Protein AF-A0A382ZQN7-F1 (afdb_monomer)

Mean predicted aligned error: 9.67 Å

Sequence (142 aa):
EFWLDDRSVDLAKKDSAWSFSDENNTPVNEDQINHVLSSLEQPPSQSIVEYRISDLAKYGLDNPRLSIFLQTSTPGDRENMTITKQVLFHIGNLTEDGSGYYTLTEREEIIRDLFSIDAGWVNQLLGIANNPSFPATILKDS

Nearest PDB structures (foldseek):
  3aza-assembly1_B  TM=3.520E-01  e=3.777E+00  Plasmodium falciparum
  3zuo-assembly1_A  TM=2.862E-01  e=2.561E+00  Ornithodoros moubata
  5hcd-assembly1_C  TM=1.933E-01  e=1.554E+00  Ornithodoros moubata
  2een-assembly1_B  TM=2.407E-01  e=4.985E+00  Pyrococcus horikoshii
  3zuo-assembly2_B  TM=1.330E-01  e=4.461E+00  Ornithodoros moubata

Radius of gyration: 16.56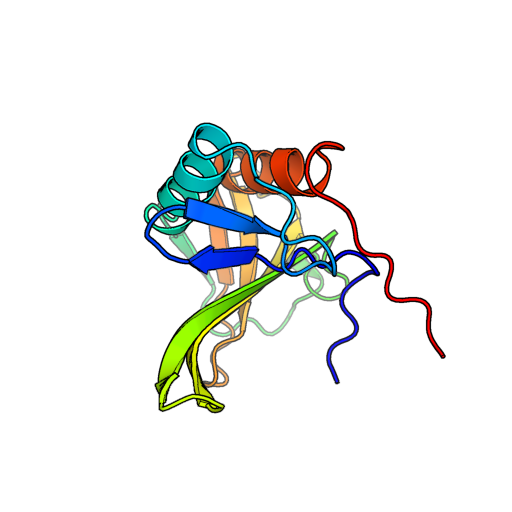 Å; Cα contacts (8 Å, |Δi|>4): 220; chains: 1; bounding box: 45×36×44 Å

pLDDT: mean 73.48, std 14.21, range [29.72, 93.19]

Organism: NCBI:txid408172

Structure (mmCIF, N/CA/C/O backbone):
data_AF-A0A382ZQN7-F1
#
_entry.id   AF-A0A382ZQN7-F1
#
loop_
_atom_site.group_PDB
_atom_site.id
_atom_site.type_symbol
_atom_site.label_atom_id
_atom_site.label_alt_id
_atom_site.label_comp_id
_atom_site.label_asym_id
_atom_site.label_entity_id
_atom_site.label_seq_id
_atom_site.pdbx_PDB_ins_code
_atom_site.Cartn_x
_atom_site.Cartn_y
_atom_site.Cartn_z
_atom_site.occupancy
_atom_site.B_iso_or_equiv
_atom_site.auth_seq_id
_atom_site.auth_comp_id
_atom_site.auth_asym_id
_atom_site.auth_atom_id
_atom_site.pdbx_PDB_model_num
ATOM 1 N N . GLU A 1 1 ? 12.087 -14.851 7.275 1.00 29.72 1 GLU A N 1
ATOM 2 C CA . GLU A 1 1 ? 11.586 -14.992 5.896 1.00 29.72 1 GLU A CA 1
ATOM 3 C C . GLU A 1 1 ? 10.115 -14.615 5.915 1.00 29.72 1 GLU A C 1
ATOM 5 O O . GLU A 1 1 ? 9.373 -15.175 6.715 1.00 29.72 1 GLU A O 1
ATOM 10 N N . PHE A 1 2 ? 9.739 -13.564 5.186 1.00 38.69 2 PHE A N 1
ATOM 11 C CA . PHE A 1 2 ? 8.369 -13.054 5.137 1.00 38.69 2 PHE A CA 1
ATOM 12 C C . PHE A 1 2 ? 7.686 -13.676 3.920 1.00 38.69 2 PHE A C 1
ATOM 14 O O . PHE A 1 2 ? 8.048 -13.361 2.790 1.00 38.69 2 PHE A O 1
ATOM 21 N N . TRP A 1 3 ? 6.737 -14.579 4.151 1.00 43.19 3 TRP A N 1
ATOM 22 C CA . TRP A 1 3 ? 5.925 -15.174 3.093 1.00 43.19 3 TRP A CA 1
ATOM 23 C C . TRP A 1 3 ? 4.854 -14.158 2.681 1.00 43.19 3 TRP A C 1
ATOM 25 O O . TRP A 1 3 ? 3.820 -14.033 3.335 1.00 43.19 3 TRP A O 1
ATOM 35 N N . LEU A 1 4 ? 5.146 -13.359 1.655 1.00 50.97 4 LEU A N 1
ATOM 36 C CA . LEU A 1 4 ? 4.136 -12.575 0.947 1.00 50.97 4 LEU A CA 1
ATOM 37 C C . LEU A 1 4 ? 3.437 -13.513 -0.039 1.00 50.97 4 LEU A C 1
ATOM 39 O O . LEU A 1 4 ? 4.100 -14.314 -0.692 1.00 50.97 4 LEU A O 1
ATOM 43 N N . ASP A 1 5 ? 2.110 -13.422 -0.114 1.00 51.78 5 ASP A N 1
ATOM 44 C CA . ASP A 1 5 ? 1.302 -14.119 -1.118 1.00 51.78 5 ASP A CA 1
ATOM 45 C C . ASP A 1 5 ? 1.919 -13.910 -2.517 1.00 51.78 5 ASP A C 1
ATOM 47 O O . ASP A 1 5 ? 2.416 -12.824 -2.817 1.00 51.78 5 ASP A O 1
ATOM 51 N N . ASP A 1 6 ? 1.899 -14.973 -3.317 1.00 56.41 6 ASP A N 1
ATOM 52 C CA . ASP A 1 6 ? 2.677 -15.335 -4.516 1.00 56.41 6 ASP A CA 1
ATOM 53 C C . ASP A 1 6 ? 2.634 -14.348 -5.716 1.00 56.41 6 ASP A C 1
ATOM 55 O O . ASP A 1 6 ? 2.501 -14.739 -6.872 1.00 56.41 6 ASP A O 1
ATOM 59 N N . ARG A 1 7 ? 2.647 -13.030 -5.488 1.00 61.00 7 ARG A N 1
ATOM 60 C CA . ARG A 1 7 ? 2.582 -12.002 -6.537 1.00 61.00 7 ARG A CA 1
ATOM 61 C C . ARG A 1 7 ? 3.494 -10.828 -6.200 1.00 61.00 7 ARG A C 1
ATOM 63 O O . ARG A 1 7 ? 3.082 -9.883 -5.528 1.00 61.00 7 ARG A O 1
ATOM 70 N N . SER A 1 8 ? 4.716 -10.862 -6.725 1.00 64.44 8 SER A N 1
ATOM 71 C CA . SER A 1 8 ? 5.612 -9.703 -6.769 1.00 64.44 8 SER A CA 1
ATOM 72 C C . SER A 1 8 ? 5.708 -9.148 -8.190 1.00 64.44 8 SER A C 1
ATOM 74 O O . SER A 1 8 ? 5.570 -9.873 -9.178 1.00 64.44 8 SER A O 1
ATOM 76 N N . VAL A 1 9 ? 5.926 -7.836 -8.290 1.00 70.38 9 VAL A N 1
ATOM 77 C CA . VAL A 1 9 ? 6.198 -7.147 -9.555 1.00 70.38 9 VAL A CA 1
ATOM 78 C C . VAL A 1 9 ? 7.481 -6.353 -9.383 1.00 70.38 9 VAL A C 1
ATOM 80 O O . VAL A 1 9 ? 7.521 -5.394 -8.613 1.00 70.38 9 VAL A O 1
ATOM 83 N N . ASP A 1 10 ? 8.511 -6.738 -10.126 1.00 75.06 10 ASP A N 1
ATOM 84 C CA . ASP A 1 10 ? 9.797 -6.054 -10.127 1.00 75.06 10 ASP A CA 1
ATOM 85 C C . ASP A 1 10 ? 9.896 -5.123 -11.337 1.00 75.06 10 ASP A C 1
ATOM 87 O O . ASP A 1 10 ? 9.681 -5.522 -12.485 1.00 75.06 10 ASP A O 1
ATOM 91 N N . LEU A 1 11 ? 10.221 -3.859 -11.070 1.00 77.56 11 LEU A N 1
ATOM 92 C CA . LEU A 1 11 ? 10.332 -2.799 -12.067 1.00 77.56 11 LEU A CA 1
ATOM 93 C C . LEU A 1 11 ? 11.729 -2.187 -12.024 1.00 77.56 11 LEU A C 1
ATOM 95 O O . LEU A 1 11 ? 12.240 -1.857 -10.953 1.00 77.56 11 LEU A O 1
ATOM 99 N N . ALA A 1 12 ? 12.314 -1.957 -13.196 1.00 79.44 12 ALA A N 1
ATOM 100 C CA . ALA A 1 12 ? 13.588 -1.270 -13.345 1.00 79.44 12 ALA A CA 1
ATOM 101 C C . ALA A 1 12 ? 13.438 -0.053 -14.259 1.00 79.44 12 ALA A C 1
ATOM 103 O O . ALA A 1 12 ? 12.847 -0.138 -15.339 1.00 79.44 12 ALA A O 1
ATOM 104 N N . LYS A 1 13 ? 14.020 1.077 -13.842 1.00 81.06 13 LYS A N 1
ATOM 105 C CA . LYS A 1 13 ? 14.157 2.267 -14.685 1.00 81.06 13 LYS A CA 1
ATOM 106 C C . LYS A 1 13 ? 15.557 2.307 -15.296 1.00 81.06 13 LYS A C 1
ATOM 108 O O . LYS A 1 13 ? 16.537 2.425 -14.561 1.00 81.06 13 LYS A O 1
ATOM 113 N N . LYS A 1 14 ? 15.655 2.229 -16.624 1.00 78.88 14 LYS A N 1
ATOM 114 C CA . LYS A 1 14 ? 16.906 2.343 -17.399 1.00 78.88 14 LYS A CA 1
ATOM 115 C C . LYS A 1 14 ? 16.714 3.395 -18.488 1.00 78.88 14 LYS A C 1
ATOM 117 O O . LYS A 1 14 ? 15.654 3.447 -19.095 1.00 78.88 14 LYS A O 1
ATOM 122 N N . ASP A 1 15 ? 17.699 4.267 -18.699 1.00 82.00 15 ASP A N 1
ATOM 123 C CA . ASP A 1 15 ? 17.641 5.338 -19.714 1.00 82.00 15 ASP A CA 1
ATOM 124 C C . ASP A 1 15 ? 16.348 6.180 -19.675 1.00 82.00 15 ASP A C 1
ATOM 126 O O . ASP A 1 15 ? 15.817 6.612 -20.692 1.00 82.00 15 ASP A O 1
ATOM 130 N N . SER A 1 16 ? 15.850 6.443 -18.464 1.00 79.31 16 SER A N 1
ATOM 131 C CA . SER A 1 16 ? 14.578 7.127 -18.174 1.00 79.31 16 SER A CA 1
ATOM 132 C C . SER A 1 16 ? 13.289 6.370 -18.513 1.00 79.31 16 SER A C 1
ATOM 134 O O . SER A 1 16 ? 12.229 6.892 -18.180 1.00 79.31 16 SER A O 1
ATOM 136 N N . ALA A 1 17 ? 13.364 5.149 -19.040 1.00 81.44 17 ALA A N 1
ATOM 137 C CA . ALA A 1 17 ? 12.210 4.302 -19.320 1.00 81.44 17 ALA A CA 1
ATOM 138 C C . ALA A 1 17 ? 12.030 3.220 -18.249 1.00 81.44 17 ALA A C 1
ATOM 140 O O . ALA A 1 17 ? 13.000 2.611 -17.785 1.00 81.44 17 ALA A O 1
ATOM 141 N N . TRP A 1 18 ? 10.784 2.977 -17.844 1.00 83.69 18 TRP A N 1
ATOM 142 C CA . TRP A 1 18 ? 10.453 1.867 -16.953 1.00 83.69 18 TRP A CA 1
ATOM 143 C C . TRP A 1 18 ? 10.223 0.573 -17.748 1.00 83.69 18 TRP A C 1
ATOM 145 O O . TRP A 1 18 ? 9.637 0.576 -18.830 1.00 83.69 18 TRP A O 1
ATOM 155 N N . SER A 1 19 ? 10.660 -0.549 -17.188 1.00 83.56 19 SER A N 1
ATOM 156 C CA . SER A 1 19 ? 10.451 -1.892 -17.735 1.00 83.56 19 SER A CA 1
ATOM 157 C C . SER A 1 19 ? 10.225 -2.888 -16.603 1.00 83.56 19 SER A C 1
ATOM 159 O O . SER A 1 19 ? 10.684 -2.659 -15.479 1.00 83.56 19 SER A O 1
ATOM 161 N N . PHE A 1 20 ? 9.526 -3.982 -16.890 1.00 81.00 20 PHE A N 1
ATOM 162 C CA . PHE A 1 20 ? 9.522 -5.133 -15.995 1.00 81.00 20 PHE A CA 1
ATOM 163 C C . PHE A 1 20 ? 10.925 -5.732 -15.938 1.00 81.00 20 PHE A C 1
ATOM 165 O O . PHE A 1 20 ? 11.609 -5.824 -16.958 1.00 81.00 20 PHE A O 1
ATOM 172 N N . SER A 1 21 ? 11.348 -6.163 -14.753 1.00 77.50 21 SER A N 1
ATOM 173 C CA . SER A 1 21 ? 12.609 -6.888 -14.554 1.00 77.50 21 SER A CA 1
ATOM 174 C C . SER A 1 21 ? 12.487 -8.355 -14.996 1.00 77.50 21 SER A C 1
ATOM 176 O O . SER A 1 21 ? 12.887 -9.264 -14.274 1.00 77.50 21 SER A O 1
ATOM 178 N N . ASP A 1 22 ? 11.898 -8.588 -16.169 1.00 75.94 22 ASP A N 1
ATOM 179 C CA . ASP A 1 22 ? 11.818 -9.895 -16.816 1.00 75.94 22 ASP A CA 1
ATOM 180 C C . ASP A 1 22 ? 12.983 -10.102 -17.802 1.00 75.94 22 ASP A C 1
ATOM 182 O O . ASP A 1 22 ? 13.813 -9.216 -18.029 1.00 75.94 22 ASP A O 1
ATOM 186 N N . GLU A 1 23 ? 13.058 -11.289 -18.407 1.00 74.00 23 GLU A N 1
ATOM 187 C CA . GLU A 1 23 ? 14.109 -11.636 -19.374 1.00 74.00 23 GLU A CA 1
ATOM 188 C C . GLU A 1 23 ? 14.139 -10.719 -20.614 1.00 74.00 23 GLU A C 1
ATOM 190 O O . GLU A 1 23 ? 15.187 -10.559 -21.241 1.00 74.00 23 GLU A O 1
ATOM 195 N N . ASN A 1 24 ? 13.015 -10.077 -20.947 1.00 79.44 24 ASN A N 1
ATOM 196 C CA . ASN A 1 24 ? 12.845 -9.270 -22.153 1.00 79.44 24 ASN A CA 1
ATOM 197 C C . ASN A 1 24 ? 12.895 -7.756 -21.881 1.00 79.44 24 ASN A C 1
ATOM 199 O O . ASN A 1 24 ? 12.833 -6.975 -22.829 1.00 79.44 24 ASN A O 1
ATOM 203 N N . ASN A 1 25 ? 13.041 -7.330 -20.620 1.00 78.88 25 ASN A N 1
ATOM 204 C CA . ASN A 1 25 ? 12.832 -5.951 -20.168 1.00 78.88 25 ASN A CA 1
ATOM 205 C C . ASN A 1 25 ? 11.536 -5.361 -20.755 1.00 78.88 25 ASN A C 1
ATOM 207 O O . ASN A 1 25 ? 11.556 -4.289 -21.369 1.00 78.88 25 ASN A O 1
ATOM 211 N N . THR A 1 26 ? 10.420 -6.084 -20.619 1.00 80.69 26 THR A N 1
ATOM 212 C CA . THR A 1 26 ? 9.142 -5.699 -21.233 1.00 80.69 26 THR A CA 1
ATOM 213 C C . THR A 1 26 ? 8.775 -4.253 -20.864 1.00 80.69 26 THR A C 1
ATOM 215 O O . THR A 1 26 ? 8.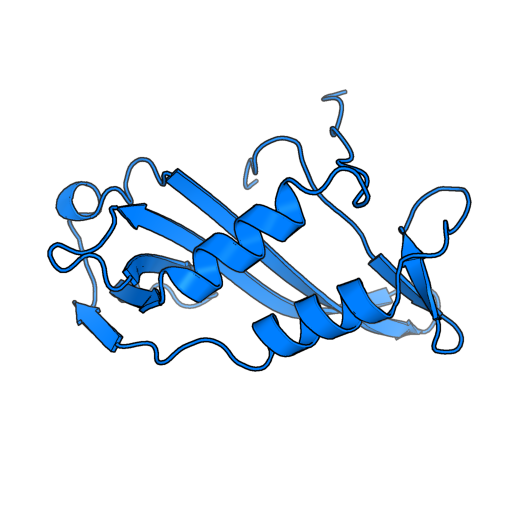708 -3.931 -19.671 1.00 80.69 26 THR A O 1
ATOM 218 N N . PRO A 1 27 ? 8.534 -3.362 -21.850 1.00 80.69 27 PRO A N 1
ATOM 219 C CA . PRO A 1 27 ? 8.146 -1.986 -21.577 1.00 80.69 27 PRO A CA 1
ATOM 220 C C . PRO A 1 27 ? 6.845 -1.939 -20.787 1.00 80.69 27 PRO A C 1
ATOM 222 O O . PRO A 1 27 ? 5.884 -2.643 -21.102 1.00 80.69 27 PRO A O 1
ATOM 225 N N . VAL A 1 28 ? 6.801 -1.076 -19.781 1.00 80.00 28 VAL A N 1
ATOM 226 C CA . VAL A 1 28 ? 5.578 -0.844 -19.011 1.00 80.00 28 VAL A CA 1
ATOM 227 C C . VAL A 1 28 ? 4.800 0.341 -19.565 1.00 80.00 28 VAL A C 1
ATOM 229 O O . VAL A 1 28 ? 5.321 1.174 -20.306 1.00 80.00 28 VAL A O 1
ATOM 232 N N . ASN A 1 29 ? 3.540 0.458 -19.156 1.00 80.75 29 ASN A N 1
ATOM 233 C CA . ASN A 1 29 ? 2.788 1.686 -19.360 1.00 80.75 29 ASN A CA 1
ATOM 234 C C . ASN A 1 29 ? 3.312 2.766 -18.392 1.00 80.75 29 ASN A C 1
ATOM 236 O O . ASN A 1 29 ? 3.007 2.733 -17.199 1.00 80.75 29 ASN A O 1
ATOM 240 N N . GLU A 1 30 ? 4.119 3.706 -18.894 1.00 77.31 30 GLU A N 1
ATOM 241 C CA . GLU A 1 30 ? 4.744 4.746 -18.065 1.00 77.31 30 GLU A CA 1
ATOM 242 C C . GLU A 1 30 ? 3.735 5.632 -17.335 1.00 77.31 30 GLU A C 1
ATOM 244 O O . GLU A 1 30 ? 3.977 5.983 -16.183 1.00 77.31 30 GLU A O 1
ATOM 249 N N . ASP A 1 31 ? 2.594 5.957 -17.949 1.00 78.62 31 ASP A N 1
ATOM 250 C CA . ASP A 1 31 ? 1.547 6.744 -17.290 1.00 78.62 31 ASP A CA 1
ATOM 251 C C . ASP A 1 31 ? 1.000 6.005 -16.066 1.00 78.62 31 ASP A C 1
ATOM 253 O O . ASP A 1 31 ? 0.814 6.598 -15.002 1.00 78.62 31 ASP A O 1
ATOM 257 N N . GLN A 1 32 ? 0.806 4.687 -16.184 1.00 72.06 32 GLN A N 1
ATOM 258 C CA . GLN A 1 32 ? 0.385 3.859 -15.056 1.00 72.06 32 GLN A CA 1
ATOM 259 C C . GLN A 1 32 ? 1.463 3.799 -13.972 1.00 72.06 32 GLN A C 1
ATOM 261 O O . GLN A 1 32 ? 1.134 3.993 -12.805 1.00 72.06 32 GLN A O 1
ATOM 266 N N . ILE A 1 33 ? 2.739 3.594 -14.324 1.00 73.88 33 ILE A N 1
ATOM 267 C CA . ILE A 1 33 ? 3.829 3.563 -13.333 1.00 73.88 33 ILE A CA 1
ATOM 268 C C . ILE A 1 33 ? 3.992 4.901 -12.627 1.00 73.88 33 ILE A C 1
ATOM 270 O O . ILE A 1 33 ? 4.085 4.939 -11.402 1.00 73.88 33 ILE A O 1
ATOM 274 N N . ASN A 1 34 ? 3.989 6.002 -13.371 1.00 75.62 34 ASN A N 1
ATOM 275 C CA . ASN A 1 34 ? 4.084 7.334 -12.791 1.00 75.62 34 ASN A CA 1
ATOM 276 C C . ASN A 1 34 ? 2.896 7.611 -11.864 1.00 75.62 34 ASN A C 1
ATOM 278 O O . ASN A 1 34 ? 3.076 8.234 -10.820 1.00 75.62 34 ASN A O 1
ATOM 282 N N . HIS A 1 35 ? 1.706 7.099 -12.186 1.00 72.94 35 HIS A N 1
ATOM 283 C CA . HIS A 1 35 ? 0.548 7.181 -11.303 1.00 72.94 35 HIS A CA 1
ATOM 284 C C . HIS A 1 35 ? 0.740 6.377 -10.008 1.00 72.94 35 HIS A C 1
ATOM 286 O O . HIS A 1 35 ? 0.475 6.908 -8.932 1.00 72.94 35 HIS A O 1
ATOM 292 N N . VAL A 1 36 ? 1.271 5.148 -10.085 1.00 70.88 36 VAL A N 1
ATOM 293 C CA . VAL A 1 36 ? 1.610 4.343 -8.895 1.00 70.88 36 VAL A CA 1
ATOM 294 C C . VAL A 1 36 ? 2.627 5.074 -8.020 1.00 70.88 36 VAL A C 1
ATOM 296 O O . VAL A 1 36 ? 2.395 5.254 -6.827 1.00 70.88 36 VAL A O 1
ATOM 299 N N . LEU A 1 37 ? 3.733 5.533 -8.610 1.00 71.75 37 LEU A N 1
ATOM 300 C CA . LEU A 1 37 ? 4.790 6.254 -7.899 1.00 71.75 37 LEU A CA 1
ATOM 301 C C . LEU A 1 37 ? 4.253 7.533 -7.251 1.00 71.75 37 LEU A C 1
ATOM 303 O O . LEU A 1 37 ? 4.512 7.765 -6.075 1.00 71.75 37 LEU A O 1
ATOM 307 N N . SER A 1 38 ? 3.428 8.301 -7.968 1.00 72.06 38 SER A N 1
ATOM 308 C CA . SER A 1 38 ? 2.783 9.505 -7.426 1.00 72.06 38 SER A CA 1
ATOM 309 C C . SER A 1 38 ? 1.887 9.186 -6.226 1.00 72.06 38 SER A C 1
ATOM 311 O O . SER A 1 38 ? 1.911 9.909 -5.231 1.00 72.06 38 SER A O 1
ATOM 313 N N . SER A 1 39 ? 1.125 8.088 -6.277 1.00 68.00 39 SER A N 1
ATOM 314 C CA . SER A 1 39 ? 0.310 7.636 -5.142 1.00 68.00 39 SER A CA 1
ATOM 315 C C . SER A 1 39 ? 1.154 7.181 -3.952 1.00 68.00 39 SER A C 1
ATOM 317 O O . SER A 1 39 ? 0.739 7.357 -2.809 1.00 68.00 39 SER A O 1
ATOM 319 N N . LEU A 1 40 ? 2.343 6.620 -4.181 1.00 67.69 40 LEU A N 1
ATOM 320 C CA . LEU A 1 40 ? 3.277 6.257 -3.108 1.00 67.69 40 LEU A CA 1
ATOM 321 C C . LEU A 1 40 ? 3.990 7.477 -2.503 1.00 67.69 40 LEU A C 1
ATOM 323 O O . LEU A 1 40 ? 4.329 7.464 -1.318 1.00 67.69 40 LEU A O 1
ATOM 327 N N . GLU A 1 41 ? 4.227 8.516 -3.304 1.00 65.06 41 GLU A N 1
ATOM 328 C CA . GLU A 1 41 ? 4.800 9.798 -2.876 1.00 65.06 41 GLU A CA 1
ATOM 329 C C . GLU A 1 41 ? 3.803 10.666 -2.099 1.00 65.06 41 GLU A C 1
ATOM 331 O O . GLU A 1 41 ? 4.216 11.459 -1.253 1.00 65.06 41 GLU A O 1
ATOM 336 N N . GLN A 1 42 ? 2.501 10.481 -2.337 1.00 60.38 42 GLN A N 1
ATOM 337 C CA . GLN A 1 42 ? 1.409 11.121 -1.602 1.00 60.38 42 GLN A CA 1
ATOM 338 C C . GLN A 1 42 ? 0.676 10.104 -0.713 1.00 60.38 42 GLN A C 1
ATOM 340 O O . GLN A 1 42 ? -0.496 9.806 -0.965 1.00 60.38 42 GLN A O 1
ATOM 345 N N . PRO A 1 43 ? 1.320 9.543 0.332 1.00 57.56 43 PRO A N 1
ATOM 346 C CA . PRO A 1 43 ? 0.586 8.725 1.281 1.00 57.56 43 PRO A CA 1
ATOM 347 C C . PRO A 1 43 ? -0.547 9.578 1.881 1.00 57.56 43 PRO A C 1
ATOM 349 O O . PRO A 1 43 ? -0.327 10.754 2.194 1.00 57.56 43 PRO A O 1
ATOM 352 N N . PRO A 1 44 ? -1.760 9.022 2.031 1.00 61.38 44 PRO A N 1
ATOM 353 C CA . PRO A 1 44 ? -2.897 9.760 2.563 1.00 61.38 44 PRO A CA 1
ATOM 354 C C . PRO A 1 44 ? -2.608 10.235 3.986 1.00 61.38 44 PRO A C 1
ATOM 356 O O . PRO A 1 44 ? -1.705 9.722 4.650 1.00 61.38 44 PRO A O 1
ATOM 359 N N . SER A 1 45 ? -3.387 11.206 4.470 1.00 59.84 45 SER A N 1
ATOM 360 C CA . SER A 1 45 ? -3.300 11.694 5.849 1.00 59.84 45 SER A CA 1
ATOM 361 C C . SER A 1 45 ? -3.365 10.530 6.840 1.00 59.84 45 SER A C 1
ATOM 363 O O . SER A 1 45 ? -4.430 9.983 7.112 1.00 59.84 45 SER A O 1
ATOM 365 N N . GLN A 1 46 ? -2.206 10.152 7.377 1.00 70.12 46 GLN A N 1
ATOM 366 C CA . GLN A 1 46 ? -2.093 9.104 8.378 1.00 70.12 46 GLN A CA 1
ATOM 367 C C . GLN A 1 46 ? -2.591 9.676 9.698 1.00 70.12 46 GLN A C 1
ATOM 369 O O . GLN A 1 46 ? -1.968 10.571 10.272 1.00 70.12 46 GLN A O 1
ATOM 374 N N . SER A 1 47 ? -3.724 9.172 10.172 1.00 75.38 47 SER A N 1
ATOM 375 C CA . SER A 1 47 ? -4.204 9.492 11.513 1.00 75.38 47 SER A CA 1
ATOM 376 C C . SER A 1 47 ? -3.779 8.380 12.450 1.00 75.38 47 SER A C 1
ATOM 378 O O . SER A 1 47 ? -4.075 7.211 12.199 1.00 75.38 47 SER A O 1
ATOM 380 N N . ILE A 1 48 ? -3.070 8.736 13.519 1.00 81.88 48 ILE A N 1
ATOM 381 C CA . ILE A 1 48 ? -2.738 7.774 14.567 1.00 81.88 48 ILE A CA 1
ATOM 382 C C . ILE A 1 48 ? -4.036 7.418 15.283 1.00 81.88 48 ILE A C 1
ATOM 384 O O . ILE A 1 48 ? -4.726 8.293 15.805 1.00 81.88 48 ILE A O 1
ATOM 388 N N . VAL A 1 49 ? -4.364 6.132 15.276 1.00 85.88 49 VAL A N 1
ATOM 389 C CA . VAL A 1 49 ? -5.530 5.579 15.965 1.00 85.88 49 VAL A CA 1
ATOM 390 C C . VAL A 1 49 ? -5.144 5.208 17.390 1.00 85.88 49 VAL A C 1
ATOM 392 O O . VAL A 1 49 ? -5.850 5.552 18.333 1.00 85.88 49 VAL A O 1
ATOM 395 N N . GLU A 1 50 ? -4.015 4.519 17.554 1.00 85.81 50 GLU A N 1
ATOM 396 C CA . GLU A 1 50 ? -3.548 4.050 18.855 1.00 85.81 50 GLU A CA 1
ATOM 397 C C . GLU A 1 50 ? -2.028 3.850 18.842 1.00 85.81 50 GLU A C 1
ATOM 399 O O . GLU A 1 50 ? -1.458 3.349 17.872 1.00 85.81 50 GLU A O 1
ATOM 404 N N . TYR A 1 51 ? -1.366 4.244 19.929 1.00 83.06 51 TYR A N 1
ATOM 405 C CA . TYR A 1 51 ? 0.071 4.049 20.105 1.00 83.06 51 TYR A CA 1
ATOM 406 C C . TYR A 1 51 ? 0.354 2.705 20.768 1.00 83.06 51 TYR A C 1
ATOM 408 O O . TYR A 1 51 ? -0.292 2.370 21.761 1.00 83.06 51 TYR A O 1
ATOM 416 N N . ARG A 1 52 ? 1.388 1.997 20.298 1.00 82.00 52 ARG A N 1
ATOM 417 C CA . ARG A 1 52 ? 1.869 0.733 20.896 1.00 82.00 52 ARG A CA 1
ATOM 418 C C . ARG A 1 52 ? 0.756 -0.291 21.139 1.00 82.00 52 ARG A C 1
ATOM 420 O O . ARG A 1 52 ? 0.581 -0.778 22.259 1.00 82.00 52 ARG A O 1
ATOM 427 N N . ILE A 1 53 ? 0.020 -0.628 20.087 1.00 84.94 53 ILE A N 1
ATOM 428 C CA . ILE A 1 53 ? -1.073 -1.593 20.194 1.00 84.94 53 ILE A CA 1
ATOM 429 C C . ILE A 1 53 ? -0.566 -2.977 20.613 1.00 84.94 53 ILE A C 1
ATOM 431 O O . ILE A 1 53 ? 0.495 -3.432 20.176 1.00 84.94 53 ILE A O 1
ATOM 435 N N . SER A 1 54 ? -1.346 -3.658 21.451 1.00 84.50 54 SER A N 1
ATOM 436 C CA . SER A 1 54 ? -1.083 -5.034 21.893 1.00 84.50 54 SER A CA 1
ATOM 437 C C . SER A 1 54 ? -2.114 -6.038 21.372 1.00 84.50 54 SER A C 1
ATOM 439 O O . SER A 1 54 ? -1.770 -7.198 21.153 1.00 84.50 54 SER A O 1
ATOM 441 N N . ASP A 1 55 ? -3.350 -5.598 21.124 1.00 88.94 55 ASP A N 1
ATOM 442 C CA . ASP A 1 55 ? -4.431 -6.425 20.584 1.00 88.94 55 ASP A CA 1
ATOM 443 C C . ASP A 1 55 ? -4.578 -6.212 19.071 1.00 88.94 55 ASP A C 1
ATOM 445 O O . ASP A 1 55 ? -5.286 -5.319 18.604 1.00 88.94 55 ASP A O 1
ATOM 449 N N . LEU A 1 56 ? -3.868 -7.032 18.293 1.00 89.25 56 LEU A N 1
ATOM 450 C CA . LEU A 1 56 ? -3.934 -7.000 16.830 1.00 89.25 56 LEU A CA 1
ATOM 451 C C . LEU A 1 56 ? -5.277 -7.518 16.294 1.00 89.25 56 LEU A C 1
ATOM 453 O O . LEU A 1 56 ? -5.753 -7.034 15.266 1.00 89.25 56 LEU A O 1
ATOM 457 N N . ALA A 1 57 ? -5.900 -8.474 16.989 1.00 91.06 57 ALA A N 1
ATOM 458 C CA . ALA A 1 57 ? -7.133 -9.120 16.544 1.00 91.06 57 ALA A CA 1
ATOM 459 C C . ALA A 1 57 ? -8.310 -8.141 16.522 1.00 91.06 57 ALA A C 1
ATOM 461 O O . ALA A 1 57 ? -9.112 -8.158 15.587 1.00 91.06 57 ALA A O 1
ATOM 462 N N . LYS A 1 58 ? -8.349 -7.207 17.482 1.00 92.50 58 LYS A N 1
ATOM 463 C CA . LYS A 1 58 ? -9.305 -6.087 17.500 1.00 92.50 58 LYS A CA 1
ATOM 464 C C . LYS A 1 58 ? -9.371 -5.332 16.166 1.00 92.50 58 LYS A C 1
ATOM 466 O O . LYS A 1 58 ? -10.437 -4.868 15.771 1.00 92.50 58 LYS A O 1
ATOM 471 N N . TYR A 1 59 ? -8.243 -5.229 15.470 1.00 92.12 59 TYR A N 1
ATOM 472 C CA . TYR A 1 59 ? -8.103 -4.463 14.235 1.00 92.12 59 TYR A CA 1
ATOM 473 C C . TYR A 1 59 ? -8.015 -5.343 12.980 1.00 92.12 59 TYR A C 1
ATOM 475 O O . TYR A 1 59 ? -7.867 -4.817 11.879 1.00 92.12 59 TYR A O 1
ATOM 483 N N . GLY A 1 60 ? -8.123 -6.670 13.119 1.00 90.94 60 GLY A N 1
ATOM 484 C CA . GLY A 1 60 ? -7.910 -7.621 12.024 1.00 90.94 60 GLY A CA 1
ATOM 485 C C . GLY A 1 60 ? -6.463 -7.653 11.527 1.00 90.9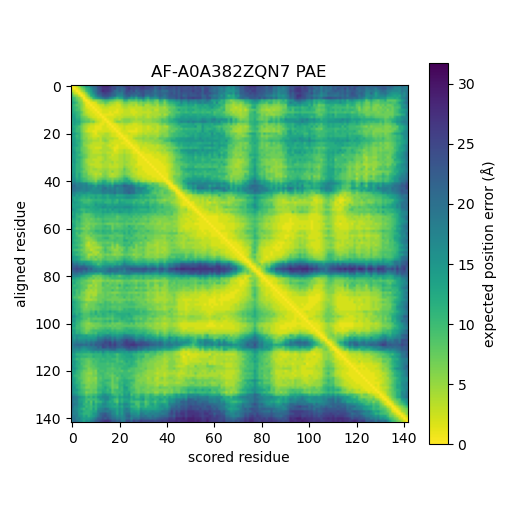4 60 GLY A C 1
ATOM 486 O O . GLY A 1 60 ? -6.230 -7.875 10.344 1.00 90.94 60 GLY A O 1
ATOM 487 N N . LEU A 1 61 ? -5.501 -7.356 12.404 1.00 89.75 61 LEU A N 1
ATOM 488 C CA . LEU A 1 61 ? -4.063 -7.334 12.108 1.00 89.75 61 LEU A CA 1
ATOM 489 C C . LEU A 1 61 ? -3.338 -8.604 12.582 1.00 89.75 61 LEU A C 1
ATOM 491 O O . LEU A 1 61 ? -2.154 -8.766 12.307 1.00 89.75 61 LEU A O 1
ATOM 495 N N . ASP A 1 62 ? -4.024 -9.496 13.302 1.00 88.88 62 ASP A N 1
ATOM 496 C CA . ASP A 1 62 ? -3.545 -10.846 13.623 1.00 88.88 62 ASP A CA 1
ATOM 497 C C . ASP A 1 62 ? -3.562 -11.756 12.383 1.00 88.88 62 ASP A C 1
ATOM 499 O O . ASP A 1 62 ? -2.683 -12.594 12.211 1.00 88.88 62 ASP A O 1
ATOM 503 N N . ASN A 1 63 ? -4.543 -11.538 11.505 1.00 85.62 63 ASN A N 1
ATOM 504 C CA . ASN A 1 63 ? -4.670 -12.131 10.180 1.00 85.62 63 ASN A CA 1
ATOM 505 C C . ASN A 1 63 ? -4.979 -11.008 9.174 1.00 85.62 63 ASN A C 1
ATOM 507 O O . ASN A 1 63 ? -6.147 -10.804 8.822 1.00 85.62 63 ASN A O 1
ATOM 511 N N . PRO A 1 64 ? -3.958 -10.232 8.757 1.00 86.81 64 PRO A N 1
ATOM 512 C CA . PRO A 1 64 ? -4.162 -9.074 7.900 1.00 86.81 64 PRO A CA 1
ATOM 513 C C . PRO A 1 64 ? -4.799 -9.483 6.574 1.00 86.81 64 PRO A C 1
ATOM 515 O O . PRO A 1 64 ? -4.461 -10.506 5.979 1.00 86.81 64 PRO A O 1
ATOM 518 N N . ARG A 1 65 ? -5.713 -8.645 6.087 1.00 84.06 65 ARG A N 1
ATOM 519 C CA . ARG A 1 65 ? -6.445 -8.877 4.833 1.00 84.06 65 ARG A CA 1
ATOM 520 C C . ARG A 1 65 ? -5.540 -8.733 3.617 1.00 84.06 65 ARG A C 1
ATOM 522 O O . ARG A 1 65 ? -5.795 -9.335 2.579 1.00 84.06 65 ARG A O 1
ATOM 529 N N . LEU A 1 66 ? -4.536 -7.873 3.739 1.00 78.12 66 LEU A N 1
ATOM 530 C CA . LEU A 1 66 ? -3.576 -7.553 2.699 1.00 78.12 66 LEU A CA 1
ATOM 531 C C . LEU A 1 66 ? -2.266 -7.138 3.362 1.00 78.12 66 LEU A C 1
ATOM 533 O O . LEU A 1 66 ? -2.272 -6.377 4.330 1.00 78.12 66 LEU A O 1
ATOM 537 N N . SER A 1 67 ? -1.150 -7.602 2.811 1.00 80.44 67 SER A N 1
ATOM 538 C CA . SER A 1 67 ? 0.167 -7.072 3.148 1.00 80.44 67 SER A CA 1
ATOM 539 C C . SER A 1 67 ? 0.793 -6.470 1.898 1.00 80.44 67 SER A C 1
ATOM 541 O O . SER A 1 67 ? 0.853 -7.128 0.862 1.00 80.44 67 SER A O 1
ATOM 543 N N . ILE A 1 68 ? 1.226 -5.213 1.982 1.00 76.62 68 ILE A N 1
ATOM 544 C CA . ILE A 1 68 ? 1.879 -4.507 0.877 1.00 76.62 68 ILE A CA 1
ATOM 545 C C . ILE A 1 68 ? 3.327 -4.281 1.268 1.00 76.62 68 ILE A C 1
ATOM 547 O O . ILE A 1 68 ? 3.611 -3.562 2.226 1.00 76.62 68 ILE A O 1
ATOM 551 N N . PHE A 1 69 ? 4.236 -4.876 0.507 1.00 77.94 69 PHE A N 1
ATOM 552 C CA . PHE A 1 69 ? 5.661 -4.661 0.666 1.00 77.94 69 PHE A CA 1
ATOM 553 C C . PHE A 1 69 ? 6.164 -3.704 -0.406 1.00 77.94 69 PHE A C 1
ATOM 555 O O . PHE A 1 69 ? 6.041 -3.973 -1.599 1.00 77.94 69 PHE A O 1
ATOM 562 N N . LEU A 1 70 ? 6.727 -2.580 0.027 1.00 74.31 70 LEU A N 1
ATOM 563 C CA . LEU A 1 70 ? 7.355 -1.610 -0.853 1.00 74.31 70 LEU A CA 1
ATOM 564 C C . LEU A 1 70 ? 8.847 -1.559 -0.562 1.00 74.31 70 LEU A C 1
ATOM 566 O O . LEU A 1 70 ? 9.258 -1.208 0.545 1.00 74.31 70 LEU A O 1
ATOM 570 N N . GLN A 1 71 ? 9.641 -1.816 -1.593 1.00 76.00 71 GLN A N 1
ATOM 571 C CA . GLN A 1 71 ? 11.080 -1.638 -1.564 1.00 76.00 71 GLN A CA 1
ATOM 572 C C . GLN A 1 71 ? 11.496 -0.719 -2.707 1.00 76.00 71 GLN A C 1
ATOM 574 O O . GLN A 1 71 ? 11.172 -0.969 -3.865 1.00 76.00 71 GLN A O 1
ATOM 579 N N . THR A 1 72 ? 12.231 0.342 -2.389 1.00 74.25 72 THR A N 1
ATOM 580 C CA . THR A 1 72 ? 12.912 1.157 -3.397 1.00 74.25 72 THR A CA 1
ATOM 581 C C . THR A 1 72 ? 14.407 0.959 -3.275 1.00 74.25 72 THR A C 1
ATOM 583 O O . THR A 1 72 ? 14.956 0.839 -2.176 1.00 74.25 72 THR A O 1
ATOM 586 N N . SER A 1 73 ? 15.089 0.930 -4.410 1.00 79.19 73 SER A N 1
ATOM 587 C CA . SER A 1 73 ? 16.538 0.797 -4.450 1.00 79.19 73 SER A CA 1
ATOM 588 C C . SER A 1 73 ? 17.112 1.712 -5.514 1.00 79.19 73 SER A C 1
ATOM 590 O O . SER A 1 73 ? 16.512 1.906 -6.570 1.00 79.19 73 SER A O 1
ATOM 592 N N . THR A 1 74 ? 18.274 2.284 -5.232 1.00 77.31 74 THR A N 1
ATOM 593 C CA . THR A 1 74 ? 19.040 3.039 -6.223 1.00 77.31 74 THR A CA 1
ATOM 594 C C . THR A 1 74 ? 20.150 2.153 -6.780 1.00 77.31 74 THR A C 1
ATOM 596 O O . THR A 1 74 ? 20.812 1.466 -5.992 1.00 77.31 74 THR A O 1
ATOM 599 N N . PRO A 1 75 ? 20.390 2.168 -8.104 1.00 69.19 75 PRO A N 1
ATOM 600 C CA . PRO A 1 75 ? 21.555 1.507 -8.682 1.00 69.19 75 PRO A CA 1
ATOM 601 C C . PRO A 1 75 ? 22.846 2.056 -8.056 1.00 69.19 75 PRO A C 1
ATOM 603 O O . PRO A 1 75 ? 23.021 3.273 -7.986 1.00 69.19 75 PRO A O 1
ATOM 606 N N . GLY A 1 76 ? 23.731 1.173 -7.596 1.00 65.38 76 GLY A N 1
ATOM 607 C CA . GLY A 1 76 ? 25.118 1.489 -7.247 1.00 65.38 76 GLY A CA 1
ATOM 608 C C . GLY A 1 76 ? 26.088 1.088 -8.364 1.00 65.38 76 GLY A C 1
ATOM 609 O O . GLY A 1 76 ? 25.678 0.805 -9.492 1.00 65.38 76 GLY A O 1
ATOM 610 N N . ASP A 1 77 ? 27.391 1.051 -8.069 1.00 56.19 77 ASP A N 1
ATOM 611 C CA . ASP A 1 77 ? 28.400 0.578 -9.022 1.00 56.19 77 ASP A CA 1
ATOM 612 C C . ASP A 1 77 ? 28.153 -0.889 -9.407 1.00 56.19 77 ASP A C 1
ATOM 614 O O . ASP A 1 77 ? 28.203 -1.769 -8.551 1.00 56.19 77 ASP A O 1
ATOM 618 N N . ARG A 1 78 ? 27.872 -1.086 -10.707 1.00 51.91 78 ARG A N 1
ATOM 619 C CA . ARG A 1 78 ? 27.704 -2.291 -11.559 1.00 51.91 78 ARG A CA 1
ATOM 620 C C . ARG A 1 78 ? 27.056 -3.580 -11.017 1.00 51.91 78 ARG A C 1
ATOM 622 O O . ARG A 1 78 ? 26.464 -4.270 -11.837 1.00 51.91 78 ARG A O 1
ATOM 629 N N . GLU A 1 79 ? 27.094 -3.898 -9.727 1.00 57.16 79 GLU A N 1
ATOM 630 C CA . GLU A 1 79 ? 26.510 -5.118 -9.138 1.00 57.16 79 GLU A CA 1
ATOM 631 C C . GLU A 1 79 ? 25.848 -4.908 -7.760 1.00 57.16 79 GLU A C 1
ATOM 633 O O . GLU A 1 79 ? 25.222 -5.830 -7.245 1.00 57.16 79 GLU A O 1
ATOM 638 N N . ASN A 1 80 ? 25.907 -3.704 -7.172 1.00 62.25 80 ASN A N 1
ATOM 639 C CA . ASN A 1 80 ? 25.301 -3.432 -5.862 1.00 62.25 80 ASN A CA 1
ATOM 640 C C . ASN A 1 80 ? 24.062 -2.535 -5.982 1.00 62.25 80 ASN A C 1
ATOM 642 O O . ASN A 1 80 ? 24.170 -1.352 -6.301 1.00 62.25 80 ASN A O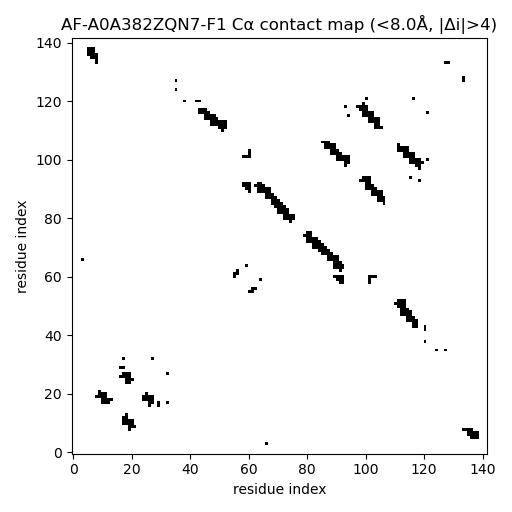 1
ATOM 646 N N . MET A 1 81 ? 22.877 -3.076 -5.692 1.00 71.88 81 MET A N 1
ATOM 647 C CA . MET A 1 81 ? 21.672 -2.276 -5.447 1.00 71.88 81 MET A CA 1
ATOM 648 C C . MET A 1 81 ? 21.651 -1.835 -3.982 1.00 71.88 81 MET A C 1
ATOM 650 O O . MET A 1 81 ? 21.730 -2.670 -3.084 1.00 71.88 81 MET A O 1
ATOM 654 N N . THR A 1 82 ? 21.510 -0.533 -3.729 1.00 79.44 82 THR A N 1
ATOM 655 C CA . THR A 1 82 ? 21.326 -0.015 -2.367 1.00 79.44 82 THR A CA 1
ATOM 656 C C . THR A 1 82 ? 19.839 0.158 -2.106 1.00 79.44 82 THR A C 1
ATOM 658 O O . THR A 1 82 ? 19.195 0.981 -2.760 1.00 79.44 82 THR A O 1
ATOM 661 N N . ILE A 1 83 ? 19.290 -0.595 -1.150 1.00 79.38 83 ILE A N 1
ATOM 662 C CA . ILE A 1 83 ? 17.922 -0.384 -0.665 1.00 79.38 83 ILE A CA 1
ATOM 663 C C . ILE A 1 83 ? 17.876 0.975 0.038 1.00 79.38 83 ILE A C 1
ATOM 665 O O . ILE A 1 83 ? 18.628 1.222 0.977 1.00 79.38 83 ILE A O 1
ATOM 669 N N . THR A 1 84 ? 17.014 1.870 -0.437 1.00 77.06 84 THR A N 1
ATOM 670 C CA . THR A 1 84 ? 16.869 3.230 0.107 1.00 77.06 84 THR A CA 1
ATOM 671 C C . THR A 1 84 ? 15.646 3.380 0.998 1.00 77.06 84 THR A C 1
ATOM 673 O O . THR A 1 84 ? 15.634 4.230 1.886 1.00 77.06 84 THR A O 1
ATOM 676 N N . LYS A 1 85 ? 14.611 2.568 0.774 1.00 74.06 85 LYS A N 1
ATOM 677 C CA . LYS A 1 85 ? 13.393 2.547 1.581 1.00 74.06 85 LYS A CA 1
ATOM 678 C C . LYS A 1 85 ? 12.792 1.153 1.528 1.00 74.06 85 LYS A C 1
ATOM 680 O O . LYS A 1 85 ? 12.681 0.569 0.452 1.00 74.06 85 LYS A O 1
ATOM 685 N N . GLN A 1 86 ? 12.371 0.662 2.683 1.00 76.00 86 GLN A N 1
ATOM 686 C CA . GLN A 1 86 ? 11.636 -0.582 2.820 1.00 76.00 86 GLN A CA 1
ATOM 687 C C . GLN A 1 86 ? 10.490 -0.334 3.795 1.00 76.00 86 GLN A C 1
ATOM 689 O O . GLN A 1 86 ? 10.708 0.188 4.889 1.00 76.00 86 GLN A O 1
ATOM 694 N N . VAL A 1 87 ? 9.263 -0.620 3.372 1.00 76.06 87 VAL A N 1
ATOM 695 C CA . VAL A 1 87 ? 8.073 -0.456 4.208 1.00 76.06 87 VAL A CA 1
ATOM 696 C C . VAL A 1 87 ? 7.141 -1.630 3.968 1.00 76.06 87 VAL A C 1
ATOM 698 O O . VAL A 1 87 ? 6.781 -1.910 2.825 1.00 76.06 87 VAL A O 1
ATOM 701 N N . LEU A 1 88 ? 6.738 -2.292 5.049 1.00 79.38 88 LEU A N 1
ATOM 702 C CA . LEU A 1 88 ? 5.705 -3.318 5.031 1.00 79.38 88 LEU A CA 1
ATOM 703 C C . LEU A 1 88 ? 4.448 -2.764 5.704 1.00 79.38 88 LEU A C 1
ATOM 705 O O . LEU A 1 88 ? 4.481 -2.351 6.865 1.00 79.38 88 LEU A O 1
ATOM 709 N N . PHE A 1 89 ?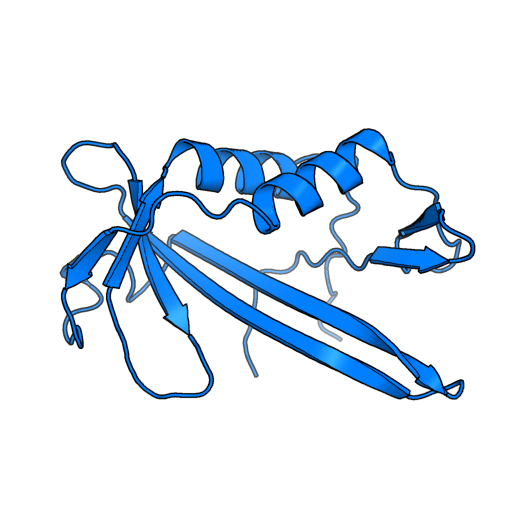 3.350 -2.737 4.957 1.00 81.31 89 PHE A N 1
ATOM 710 C CA . PHE A 1 89 ? 2.034 -2.360 5.455 1.00 81.31 89 PHE A CA 1
ATOM 711 C C . PHE A 1 89 ? 1.205 -3.618 5.675 1.00 81.31 89 PHE A C 1
ATOM 713 O O . PHE A 1 89 ? 0.942 -4.342 4.717 1.00 81.31 89 PHE A O 1
ATOM 720 N N . HIS A 1 90 ? 0.743 -3.844 6.900 1.00 86.56 90 HIS A N 1
ATOM 721 C CA . HIS A 1 90 ? -0.292 -4.831 7.191 1.00 86.56 90 HIS A CA 1
ATOM 722 C C . HIS A 1 90 ? -1.627 -4.120 7.300 1.00 86.56 90 HIS A C 1
ATOM 724 O O . HIS A 1 90 ? -1.817 -3.286 8.184 1.00 86.56 90 HIS A O 1
ATOM 730 N N . ILE A 1 91 ? -2.538 -4.444 6.392 1.00 87.94 91 ILE A N 1
ATOM 731 C CA . ILE A 1 91 ? -3.849 -3.818 6.282 1.00 87.94 91 ILE A CA 1
ATOM 732 C C . ILE A 1 91 ? -4.878 -4.761 6.901 1.00 87.94 91 ILE A C 1
ATOM 734 O O . ILE A 1 91 ? -5.091 -5.883 6.434 1.00 87.94 91 ILE A O 1
ATOM 738 N N . GLY A 1 92 ? -5.485 -4.292 7.984 1.00 91.12 92 GLY A N 1
ATOM 739 C CA . GLY A 1 92 ? -6.518 -4.982 8.737 1.00 91.12 92 GLY A CA 1
ATOM 740 C C . GLY A 1 92 ? -7.919 -4.614 8.260 1.00 91.12 92 GLY A C 1
ATOM 741 O O . GLY A 1 92 ? -8.188 -4.471 7.066 1.00 91.12 92 GLY A O 1
ATOM 742 N N . ASN A 1 93 ? -8.841 -4.491 9.207 1.00 93.19 93 ASN A N 1
ATOM 743 C CA . ASN A 1 93 ? -10.235 -4.176 8.922 1.00 93.19 93 ASN A CA 1
ATOM 744 C C . ASN A 1 93 ? -10.435 -2.708 8.521 1.00 93.19 93 ASN A C 1
ATOM 746 O O . ASN A 1 93 ? -9.644 -1.827 8.862 1.00 93.19 93 ASN A O 1
ATOM 750 N N . LEU A 1 94 ? -11.532 -2.465 7.803 1.00 91.38 94 LEU A N 1
ATOM 751 C CA . LEU A 1 94 ? -12.043 -1.123 7.550 1.00 91.38 94 LEU A CA 1
ATOM 752 C C . LEU A 1 94 ? -12.435 -0.476 8.891 1.00 91.38 94 LEU A C 1
ATOM 754 O O . LEU A 1 94 ? -12.963 -1.158 9.774 1.00 91.38 94 LEU A O 1
ATOM 758 N N . THR A 1 95 ? -12.171 0.817 9.046 1.00 90.44 95 THR A N 1
ATOM 759 C CA . THR A 1 95 ? -12.598 1.604 10.204 1.00 90.44 95 THR A CA 1
ATOM 760 C C . THR A 1 95 ? -14.123 1.634 10.307 1.00 90.44 95 THR A C 1
ATOM 762 O O . THR A 1 95 ? -14.831 1.454 9.315 1.00 90.44 95 THR A O 1
ATOM 765 N N . GLU A 1 96 ? -14.648 1.868 11.512 1.00 88.75 96 GLU A N 1
ATOM 766 C CA . GLU A 1 96 ? -16.100 1.861 11.771 1.00 88.75 96 GLU A CA 1
ATOM 767 C C . GLU A 1 96 ? -16.883 2.852 10.892 1.00 88.75 96 GLU A C 1
ATOM 769 O O . GLU A 1 96 ? -18.023 2.588 10.516 1.00 88.75 96 GLU A O 1
ATOM 774 N N . ASP A 1 97 ? -16.266 3.980 10.543 1.00 88.25 97 ASP A N 1
ATOM 775 C CA . ASP A 1 97 ? -16.824 5.026 9.681 1.00 88.25 97 ASP A CA 1
ATOM 776 C C . ASP A 1 97 ? -16.621 4.762 8.177 1.00 88.25 97 ASP A C 1
ATOM 778 O O . ASP A 1 97 ? -17.118 5.515 7.340 1.00 88.25 97 ASP A O 1
ATOM 782 N N . GLY A 1 98 ? -15.891 3.704 7.821 1.00 87.00 98 GLY A N 1
ATOM 783 C CA . GLY A 1 98 ? -15.590 3.337 6.443 1.00 87.00 98 GLY A CA 1
ATOM 784 C C . GLY A 1 98 ? -14.570 4.230 5.735 1.00 87.00 98 GLY A C 1
ATOM 785 O O . GLY A 1 98 ? -14.350 4.046 4.538 1.00 87.00 98 GLY A O 1
ATOM 786 N N . SER A 1 99 ? -13.962 5.196 6.431 1.00 86.50 99 SER A N 1
ATOM 787 C CA . SER A 1 99 ? -13.062 6.181 5.817 1.00 86.50 99 SER A CA 1
ATOM 788 C C . SER A 1 99 ? -11.672 5.622 5.506 1.00 86.50 99 SER A C 1
ATOM 790 O O . SER A 1 99 ? -10.996 6.106 4.596 1.00 86.50 99 SER A O 1
ATOM 792 N N . GLY A 1 100 ? -11.243 4.577 6.213 1.00 88.44 100 GLY A N 1
ATOM 793 C CA . GLY A 1 100 ? -9.910 4.018 6.054 1.00 88.44 100 GLY A CA 1
ATOM 794 C C . GLY A 1 100 ? -9.781 2.579 6.516 1.00 88.44 100 GLY A C 1
ATOM 795 O O . GLY A 1 100 ? -10.741 1.947 6.942 1.00 88.44 100 GLY A O 1
ATOM 796 N N . TYR A 1 101 ? -8.565 2.054 6.430 1.00 91.06 101 TYR A N 1
ATOM 797 C CA . TYR A 1 101 ? -8.200 0.754 6.974 1.00 91.06 101 TYR A CA 1
ATOM 798 C C . TYR A 1 101 ? -7.202 0.908 8.113 1.00 91.06 101 TYR A C 1
ATOM 800 O O . TYR A 1 101 ? -6.232 1.669 8.018 1.00 91.06 101 TYR A O 1
ATOM 808 N N . TYR A 1 102 ? -7.405 0.118 9.164 1.00 91.62 102 TYR A N 1
ATOM 809 C CA . TYR A 1 102 ? -6.420 -0.058 10.220 1.00 91.62 102 TYR A CA 1
ATOM 810 C C . TYR A 1 102 ? -5.141 -0.647 9.637 1.00 91.62 102 TYR A C 1
ATOM 812 O O . TYR A 1 102 ? -5.160 -1.731 9.058 1.00 91.62 102 TYR A O 1
ATOM 820 N N . THR A 1 103 ? -4.034 0.073 9.772 1.00 88.94 103 THR A N 1
ATOM 821 C CA . THR A 1 103 ? -2.757 -0.307 9.178 1.00 88.94 103 THR A CA 1
ATOM 822 C C . THR A 1 103 ? -1.649 -0.309 10.216 1.00 88.94 103 THR A C 1
ATOM 824 O O . THR A 1 103 ? -1.405 0.697 10.887 1.00 88.94 103 THR A O 1
ATOM 827 N N . LEU A 1 104 ? -0.942 -1.434 10.303 1.00 87.31 104 LEU A N 1
ATOM 828 C CA . LEU A 1 104 ? 0.343 -1.522 10.983 1.00 87.31 104 LEU A CA 1
ATOM 829 C C . LEU A 1 104 ? 1.453 -1.298 9.956 1.00 87.31 104 LEU A C 1
ATOM 831 O O . LEU A 1 104 ? 1.461 -1.934 8.904 1.00 87.31 104 LEU A O 1
ATOM 835 N N . THR A 1 105 ? 2.394 -0.410 10.262 1.00 76.69 105 THR A N 1
ATOM 836 C CA . THR A 1 105 ? 3.621 -0.279 9.468 1.00 76.69 105 THR A CA 1
ATOM 837 C C . THR A 1 105 ? 4.761 -0.936 10.225 1.00 76.69 105 THR A C 1
ATOM 839 O O . THR A 1 105 ? 5.109 -0.467 11.308 1.00 76.69 105 THR A O 1
ATOM 842 N N . GLU A 1 106 ? 5.363 -1.985 9.671 1.00 70.00 106 GLU A N 1
ATOM 843 C CA . GLU A 1 106 ? 6.618 -2.501 10.214 1.00 70.00 106 GLU A CA 1
ATOM 844 C C . GLU A 1 106 ? 7.772 -1.640 9.690 1.00 70.00 106 GLU A C 1
ATOM 846 O O . GLU A 1 106 ? 8.003 -1.524 8.483 1.00 70.00 106 GLU A O 1
ATOM 851 N N . ARG A 1 107 ? 8.464 -0.977 10.618 1.00 64.56 107 ARG A N 1
ATOM 852 C CA . ARG A 1 107 ? 9.736 -0.278 10.393 1.00 64.56 107 ARG A CA 1
ATOM 853 C C . ARG A 1 107 ? 10.795 -0.987 11.239 1.00 64.56 107 ARG A C 1
ATOM 855 O O . ARG A 1 107 ? 10.441 -1.719 12.158 1.00 64.56 107 ARG A O 1
ATOM 862 N N . GLU A 1 108 ? 12.079 -0.762 10.964 1.00 55.94 108 GLU A N 1
ATOM 863 C CA . GLU A 1 108 ? 13.180 -1.410 11.707 1.00 55.94 108 GLU A CA 1
ATOM 864 C C . GLU A 1 108 ? 13.131 -1.167 13.232 1.00 55.94 108 GLU A C 1
ATOM 866 O O . GLU A 1 108 ? 13.715 -1.924 14.007 1.00 55.94 108 GLU A O 1
ATOM 871 N N . GLU A 1 109 ? 12.385 -0.157 13.687 1.00 53.53 109 GLU A N 1
ATOM 872 C CA . GLU A 1 109 ? 12.098 0.078 15.099 1.00 53.53 109 GLU A CA 1
ATOM 873 C C . GLU A 1 109 ? 10.774 -0.579 15.527 1.00 53.53 109 GLU A C 1
ATOM 875 O O . GLU A 1 109 ? 9.729 -0.388 14.908 1.00 53.53 109 GLU A O 1
ATOM 880 N N . ILE A 1 110 ? 10.820 -1.321 16.640 1.00 55.69 110 ILE A N 1
ATOM 881 C CA . ILE A 1 110 ? 9.752 -2.148 17.244 1.00 55.69 110 ILE A CA 1
ATOM 882 C C . ILE A 1 110 ? 8.625 -1.280 17.858 1.00 55.69 110 ILE A C 1
ATOM 884 O O . ILE A 1 110 ? 8.174 -1.506 18.981 1.00 55.69 110 ILE A O 1
ATOM 888 N N . ILE A 1 111 ? 8.175 -0.233 17.168 1.00 59.03 111 ILE A N 1
ATOM 889 C CA . ILE A 1 111 ? 7.048 0.598 17.593 1.00 59.03 111 ILE A CA 1
ATOM 890 C C . ILE A 1 111 ? 5.850 0.260 16.711 1.00 59.03 111 ILE A C 1
ATOM 892 O O . ILE A 1 111 ? 5.768 0.639 15.546 1.00 59.03 111 ILE A O 1
ATOM 896 N N . ARG A 1 112 ? 4.911 -0.480 17.303 1.00 70.25 112 ARG A N 1
ATOM 897 C CA . ARG A 1 112 ? 3.643 -0.887 16.688 1.00 70.25 112 ARG A CA 1
ATOM 898 C C . ARG A 1 112 ? 2.592 0.199 16.882 1.00 70.25 112 ARG A C 1
ATOM 900 O O . ARG A 1 112 ? 1.681 0.047 17.693 1.00 70.25 112 ARG A O 1
ATOM 907 N N . ASP A 1 113 ? 2.758 1.310 16.181 1.00 81.69 113 ASP A N 1
ATOM 908 C CA . ASP A 1 113 ? 1.723 2.339 16.128 1.00 81.69 113 ASP A CA 1
ATOM 909 C C . ASP A 1 113 ? 0.679 1.975 15.071 1.00 81.69 113 ASP A C 1
ATOM 911 O O . ASP A 1 113 ? 1.005 1.508 13.975 1.00 81.69 113 ASP A O 1
ATOM 915 N N . LEU A 1 114 ? -0.587 2.166 15.434 1.00 84.25 114 LEU A N 1
ATOM 916 C CA . LEU A 1 114 ? -1.728 1.916 14.574 1.00 84.25 114 LEU A CA 1
ATOM 917 C C . LEU A 1 114 ? -2.121 3.195 13.852 1.00 84.25 114 LEU A C 1
ATOM 919 O O . LEU A 1 114 ? -2.447 4.204 14.482 1.00 84.25 114 LEU A O 1
ATOM 923 N N . PHE A 1 115 ? -2.170 3.117 12.529 1.00 85.94 115 PHE A N 1
ATOM 924 C CA . PHE A 1 115 ? -2.626 4.202 11.674 1.00 85.94 115 PHE A CA 1
ATOM 925 C C . PHE A 1 115 ? -3.958 3.835 11.023 1.00 85.94 115 PHE A C 1
ATOM 927 O O . PHE A 1 115 ? -4.235 2.663 10.777 1.00 85.94 115 PHE A O 1
ATOM 934 N N . SER A 1 116 ? -4.768 4.841 10.706 1.00 86.31 116 SER A N 1
ATOM 935 C CA . SER A 1 116 ? -5.792 4.721 9.670 1.00 86.31 116 SER A CA 1
ATOM 936 C C . SER A 1 116 ? -5.229 5.289 8.372 1.00 86.31 116 SER A C 1
ATOM 938 O O . SER A 1 116 ? -4.677 6.394 8.362 1.00 86.31 116 SER A O 1
ATOM 940 N N . ILE A 1 117 ? -5.340 4.511 7.299 1.00 83.62 117 ILE A N 1
ATOM 941 C CA . ILE A 1 117 ? -4.966 4.903 5.939 1.00 83.62 117 ILE A CA 1
ATOM 942 C C . ILE A 1 117 ? -6.241 4.988 5.109 1.00 83.62 117 ILE A C 1
ATOM 944 O O . ILE A 1 117 ? -7.061 4.075 5.159 1.00 83.62 117 ILE A O 1
ATOM 948 N N . ASP A 1 118 ? -6.385 6.068 4.341 1.00 84.81 118 ASP A N 1
ATOM 949 C CA . ASP A 1 118 ? -7.530 6.305 3.459 1.00 84.81 118 ASP A CA 1
ATOM 950 C C . ASP A 1 118 ? -7.886 5.075 2.606 1.00 84.81 118 ASP A C 1
ATOM 952 O O . ASP A 1 118 ? -7.030 4.452 1.965 1.00 84.81 118 ASP A O 1
ATOM 956 N N . ALA A 1 119 ? -9.175 4.737 2.593 1.00 83.88 119 ALA A N 1
ATOM 957 C CA . ALA A 1 119 ? -9.667 3.561 1.892 1.00 83.88 119 ALA A CA 1
ATOM 958 C C . ALA A 1 119 ? -9.519 3.694 0.369 1.00 83.88 119 ALA A C 1
ATOM 960 O O . ALA A 1 119 ? -9.267 2.696 -0.307 1.00 83.88 119 ALA A O 1
ATOM 961 N N . GLY A 1 120 ? -9.644 4.906 -0.179 1.00 79.88 120 GLY A N 1
ATOM 962 C CA . GLY A 1 120 ? -9.448 5.182 -1.602 1.00 79.88 120 GLY A CA 1
ATOM 963 C C . GLY A 1 120 ? -8.031 4.847 -2.058 1.00 79.88 120 GLY A C 1
ATOM 964 O O . GLY A 1 120 ? -7.861 4.147 -3.055 1.00 79.88 120 GLY A O 1
ATOM 965 N N . TRP A 1 121 ? -7.028 5.254 -1.284 1.00 78.62 121 TRP A N 1
ATOM 966 C CA . TRP A 1 121 ? -5.624 4.940 -1.547 1.00 78.62 121 TRP A CA 1
ATOM 967 C C . TRP A 1 121 ? -5.340 3.432 -1.509 1.00 78.62 121 TRP A C 1
ATOM 969 O O . TRP A 1 121 ? -4.739 2.891 -2.440 1.00 78.62 121 TRP A O 1
ATOM 979 N N . VAL A 1 122 ? -5.827 2.721 -0.483 1.00 77.62 122 VAL A N 1
ATOM 980 C CA . VAL A 1 122 ? -5.672 1.255 -0.389 1.00 77.62 122 VAL A CA 1
ATOM 981 C C . VAL A 1 122 ? -6.338 0.558 -1.578 1.00 77.62 122 VAL A C 1
ATOM 983 O O . VAL A 1 122 ? -5.743 -0.319 -2.207 1.00 77.62 122 VAL A O 1
ATOM 986 N N . ASN A 1 123 ? -7.556 0.972 -1.927 1.00 78.88 123 ASN A N 1
ATOM 987 C CA . ASN A 1 123 ? -8.297 0.407 -3.052 1.00 78.88 123 ASN A CA 1
ATOM 988 C C . ASN A 1 123 ? -7.610 0.690 -4.397 1.00 78.88 123 ASN A C 1
ATOM 990 O O . ASN A 1 123 ? -7.647 -0.154 -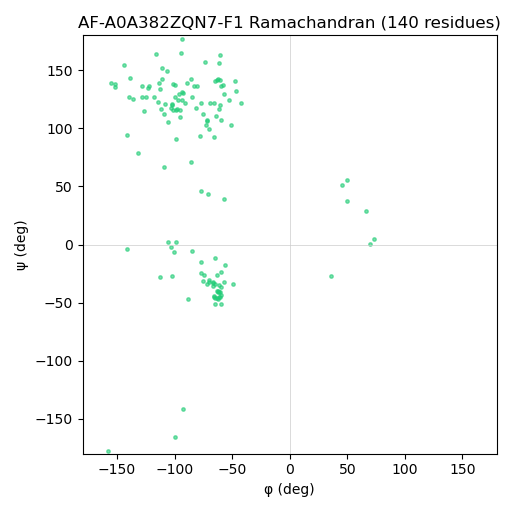5.291 1.00 78.88 123 ASN A O 1
ATOM 994 N N . GLN A 1 124 ? -6.952 1.841 -4.542 1.00 75.69 124 GLN A N 1
ATOM 995 C CA . GLN A 1 124 ? -6.171 2.173 -5.731 1.00 75.69 124 GLN A CA 1
ATOM 996 C C . GLN A 1 124 ? -4.966 1.231 -5.884 1.00 75.69 124 GLN A C 1
ATOM 998 O O . GLN A 1 124 ? -4.765 0.672 -6.964 1.00 75.69 124 GLN A O 1
ATOM 1003 N N . LEU A 1 125 ? -4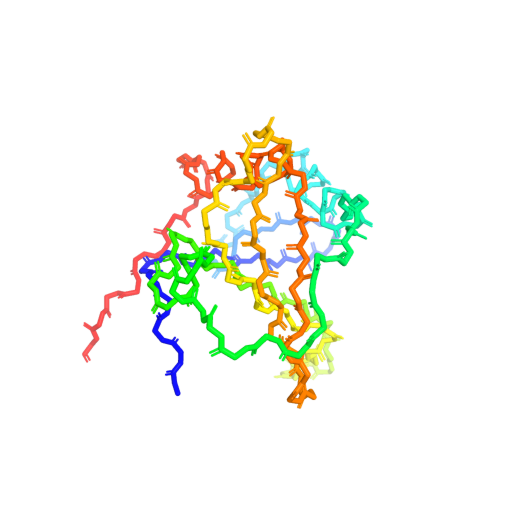.212 0.985 -4.804 1.00 73.81 125 LEU A N 1
ATOM 1004 C CA . LEU A 1 125 ? -3.105 0.020 -4.806 1.00 73.81 125 LEU A CA 1
ATOM 1005 C C . LEU A 1 125 ? -3.580 -1.408 -5.095 1.00 73.81 125 LEU A C 1
ATOM 1007 O O . LEU A 1 125 ? -2.948 -2.124 -5.868 1.00 73.81 125 LEU A O 1
ATOM 1011 N N . LEU A 1 126 ? -4.727 -1.807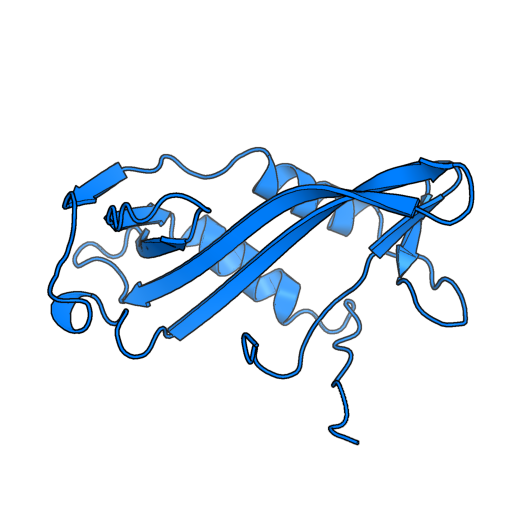 -4.544 1.00 73.50 126 LEU A N 1
ATOM 1012 C CA . LEU A 1 126 ? -5.362 -3.088 -4.860 1.00 73.50 126 LEU A CA 1
ATOM 1013 C C . LEU A 1 126 ? -5.781 -3.193 -6.329 1.00 73.50 126 LEU A C 1
ATOM 1015 O O . LEU A 1 126 ? -5.636 -4.255 -6.935 1.00 73.50 126 LEU A O 1
ATOM 1019 N N . GLY A 1 127 ? -6.301 -2.111 -6.908 1.00 71.25 127 GLY A N 1
ATOM 1020 C CA . GLY A 1 127 ? -6.648 -2.051 -8.325 1.00 71.25 127 GLY A CA 1
ATOM 1021 C C . GLY A 1 127 ? -5.425 -2.253 -9.217 1.00 71.25 127 GLY A C 1
ATOM 1022 O O . GLY A 1 127 ? -5.497 -2.996 -10.189 1.00 71.25 127 GLY A O 1
ATOM 1023 N N . ILE A 1 128 ? -4.291 -1.656 -8.843 1.00 68.00 128 ILE A N 1
ATOM 1024 C CA . ILE A 1 128 ? -3.000 -1.833 -9.521 1.00 68.00 128 ILE A CA 1
ATOM 1025 C C . ILE A 1 128 ? -2.510 -3.280 -9.387 1.00 68.00 128 ILE A C 1
ATOM 1027 O O . ILE A 1 128 ? -2.222 -3.917 -10.395 1.00 68.00 128 ILE A O 1
ATOM 1031 N N . ALA A 1 129 ? -2.470 -3.829 -8.170 1.00 64.81 129 ALA A N 1
ATOM 1032 C CA . ALA A 1 129 ? -1.970 -5.184 -7.915 1.00 64.81 129 ALA A CA 1
ATOM 1033 C C . ALA A 1 129 ? -2.801 -6.285 -8.601 1.00 64.81 129 ALA A C 1
ATOM 1035 O O . ALA A 1 129 ? -2.296 -7.368 -8.890 1.00 64.81 129 ALA A O 1
ATOM 1036 N N . ASN A 1 130 ? -4.083 -6.023 -8.861 1.00 67.31 130 ASN A N 1
ATOM 1037 C CA . ASN A 1 130 ? -4.972 -6.945 -9.569 1.00 67.31 130 ASN A CA 1
ATOM 1038 C C . ASN A 1 130 ? -5.136 -6.610 -11.059 1.00 67.31 130 ASN A C 1
ATOM 1040 O O . ASN A 1 130 ? -5.908 -7.280 -11.747 1.00 67.31 130 ASN A O 1
ATOM 1044 N N . ASN A 1 131 ? -4.445 -5.589 -11.571 1.00 65.81 131 ASN A N 1
ATOM 1045 C CA . ASN A 1 131 ? -4.523 -5.230 -12.978 1.00 65.81 131 ASN A CA 1
ATOM 1046 C C . ASN A 1 131 ? -3.679 -6.217 -13.813 1.00 65.81 131 ASN A C 1
ATOM 1048 O O . ASN A 1 131 ? -2.468 -6.302 -13.608 1.00 65.81 131 ASN A O 1
ATOM 1052 N N . PRO A 1 132 ? -4.283 -6.923 -14.792 1.00 56.03 132 PRO A N 1
ATOM 1053 C CA . PRO A 1 132 ? -3.612 -7.950 -15.594 1.00 56.03 132 PRO A CA 1
ATOM 1054 C C . PRO A 1 132 ? -2.474 -7.418 -16.479 1.00 56.03 132 PRO A C 1
ATOM 1056 O O . PRO A 1 132 ? -1.732 -8.210 -17.051 1.00 56.03 132 PRO A O 1
ATOM 1059 N N . SER A 1 133 ? -2.343 -6.095 -16.633 1.00 58.31 133 SER A N 1
ATOM 1060 C CA . SER A 1 133 ? -1.209 -5.468 -17.323 1.00 58.31 133 SER A CA 1
ATOM 1061 C C . SER A 1 133 ? 0.074 -5.428 -16.484 1.00 58.31 133 SER A C 1
ATOM 1063 O O . SER A 1 133 ? 1.141 -5.201 -17.048 1.00 58.31 133 SER A O 1
ATOM 1065 N N . PHE A 1 134 ? -0.009 -5.660 -15.170 1.00 57.91 134 PHE A N 1
ATOM 1066 C CA . PHE A 1 134 ? 1.158 -5.949 -14.343 1.00 57.91 134 PHE A CA 1
ATOM 1067 C C . PHE A 1 134 ? 1.347 -7.473 -14.313 1.00 57.91 134 PHE A C 1
ATOM 1069 O O . PHE A 1 134 ? 0.422 -8.186 -13.917 1.00 57.91 134 PHE A O 1
ATOM 1076 N N . PRO A 1 135 ? 2.500 -8.006 -14.748 1.00 51.97 135 PRO A N 1
ATOM 1077 C CA . PRO A 1 135 ? 2.779 -9.423 -14.668 1.00 51.97 135 PRO A CA 1
ATOM 1078 C C . PRO A 1 135 ? 2.824 -9.797 -13.190 1.00 51.97 135 PRO A C 1
ATOM 1080 O O . PRO A 1 135 ? 3.730 -9.399 -12.467 1.00 51.97 135 PRO A O 1
ATOM 1083 N N . ALA A 1 136 ? 1.832 -10.553 -12.734 1.00 50.09 136 ALA A N 1
ATOM 1084 C CA . ALA A 1 136 ? 1.942 -11.264 -11.476 1.00 50.09 136 ALA A CA 1
ATOM 1085 C C . ALA A 1 136 ? 2.957 -12.390 -11.694 1.00 50.09 136 ALA A C 1
ATOM 1087 O O . ALA A 1 136 ? 2.621 -13.420 -12.286 1.00 50.09 136 ALA A O 1
ATOM 1088 N N . THR A 1 137 ? 4.203 -12.188 -11.271 1.00 46.16 137 THR A N 1
ATOM 1089 C CA . THR A 1 137 ? 5.139 -13.305 -11.188 1.00 46.16 137 THR A CA 1
ATOM 1090 C C . THR A 1 137 ? 4.702 -14.156 -10.009 1.00 46.16 137 THR A C 1
ATOM 1092 O O . THR A 1 137 ? 4.868 -13.757 -8.859 1.00 46.16 137 THR A O 1
ATOM 1095 N N . ILE A 1 138 ? 4.113 -15.310 -10.327 1.00 41.25 138 ILE A N 1
ATOM 1096 C CA . ILE A 1 138 ? 3.933 -16.403 -9.376 1.00 41.25 138 ILE A CA 1
ATOM 1097 C C . ILE A 1 138 ? 5.320 -17.006 -9.157 1.00 41.25 138 ILE A C 1
ATOM 1099 O O . ILE A 1 138 ? 5.883 -17.627 -10.068 1.00 41.25 138 ILE A O 1
ATOM 1103 N N . LEU A 1 139 ? 5.901 -16.752 -7.985 1.00 37.34 139 LEU A N 1
ATOM 1104 C CA . LEU A 1 139 ? 7.105 -17.420 -7.521 1.00 37.34 139 LEU A CA 1
ATOM 1105 C C . LEU A 1 139 ? 6.745 -18.889 -7.304 1.00 37.34 139 LEU A C 1
ATOM 1107 O O . LEU A 1 139 ? 6.299 -19.291 -6.240 1.00 37.34 139 LEU A O 1
ATOM 1111 N N . LYS A 1 140 ? 6.951 -19.722 -8.328 1.00 30.25 140 LYS A N 1
ATOM 1112 C CA . LYS A 1 140 ? 6.869 -21.171 -8.142 1.00 30.25 140 LYS A CA 1
ATOM 1113 C C . LYS A 1 140 ? 7.911 -21.583 -7.103 1.00 30.25 140 LYS A C 1
ATOM 1115 O O . LYS A 1 140 ? 9.102 -21.600 -7.414 1.00 30.25 140 LYS A O 1
ATOM 1120 N N . ASP A 1 141 ? 7.440 -21.922 -5.905 1.00 35.00 141 ASP A N 1
ATOM 1121 C CA . ASP A 1 141 ? 8.199 -22.660 -4.897 1.00 35.00 141 ASP A CA 1
ATOM 1122 C C . ASP A 1 141 ? 8.976 -23.793 -5.593 1.00 35.00 141 ASP A C 1
ATOM 1124 O O . ASP A 1 141 ? 8.397 -24.595 -6.339 1.00 35.00 141 ASP A O 1
ATOM 1128 N N . SER A 1 142 ? 10.302 -23.777 -5.430 1.00 33.00 142 SER A N 1
ATOM 1129 C CA . SER A 1 142 ? 11.239 -24.749 -6.015 1.00 33.00 142 SER A CA 1
ATOM 1130 C C . SER A 1 142 ? 11.594 -25.825 -5.004 1.00 33.00 142 SER A C 1
ATOM 1132 O O . SER A 1 142 ? 11.873 -25.454 -3.844 1.00 33.00 142 SER A O 1
#

Solvent-accessible surface area (backbone atoms only — not comparable to full-atom values): 8523 Å² total; per-residue (Å²): 135,86,89,68,75,63,57,54,76,59,74,42,76,55,96,92,41,55,20,34,73,53,99,77,48,47,76,52,64,59,71,60,51,53,50,52,50,50,50,66,75,52,65,59,80,69,42,78,74,42,76,65,65,84,68,40,61,85,40,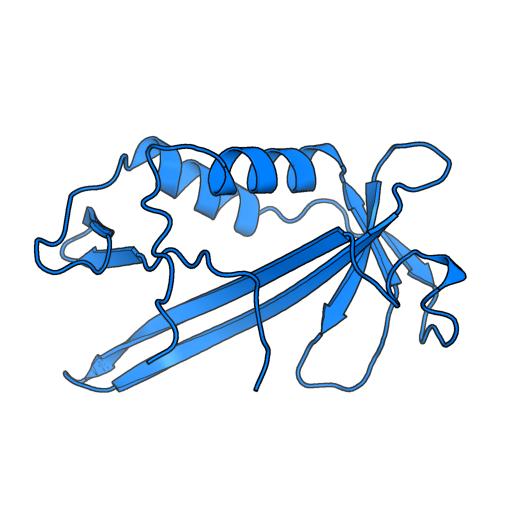31,53,72,67,46,77,43,76,49,77,47,74,44,64,48,85,49,79,95,84,44,72,43,76,75,45,72,44,38,38,36,31,24,38,67,39,97,85,59,61,17,26,33,30,41,52,56,52,100,58,97,58,48,41,32,28,33,38,41,37,69,61,55,50,50,52,51,52,54,76,69,31,83,90,50,67,68,43,63,70,73,85,126

Secondary structure (DSSP, 8-state):
-----S-B--EEEETTEEEESSTT-PBP-HHHHHHHHHHHHS----EEEESS---SGGGT-SS-SEEEEEEEEEE-STT-EEEEEEEEEEEEEEPTTSSEEEEEEE-SS----EEEEEHHHHHHHHHHHT-TTS--B-----

InterPro domains:
  IPR025641 Domain of unknown function DUF4340 [PF14238] (18-108)

Foldseek 3Di:
DDDAPQFDWAWDQDPNFIATPDPVSHGADVVVVVVVVVLVVCFDPWDFPDWQDDDCVVQQQVPAPHKDWDWDWDDDPPPDTHTPDIKIWRWGDQDPVNQFTWIFIDDPDPIGTTIGTGPVSVVSVVCVRPDVSGDGRRPPDD